Protein AF-W1WTJ0-F1 (afdb_monomer_lite)

Structure (mmCIF, N/CA/C/O backbone):
data_AF-W1WTJ0-F1
#
_entry.id   AF-W1WTJ0-F1
#
loop_
_atom_site.group_PDB
_atom_site.id
_atom_site.type_symbol
_atom_site.label_atom_id
_atom_site.label_alt_id
_atom_site.label_comp_id
_atom_site.label_asym_id
_atom_site.label_entity_id
_atom_site.label_seq_id
_atom_site.pdbx_PDB_ins_code
_atom_site.Cartn_x
_atom_site.Cartn_y
_atom_site.Cartn_z
_atom_site.occupancy
_atom_site.B_iso_or_equiv
_atom_site.auth_seq_id
_atom_site.auth_comp_id
_atom_site.auth_asym_id
_atom_site.auth_atom_id
_atom_site.pdbx_PDB_model_num
ATOM 1 N N . MET A 1 1 ? 5.781 -18.371 12.015 1.00 42.62 1 MET A N 1
ATOM 2 C CA . MET A 1 1 ? 5.846 -18.163 10.548 1.00 42.62 1 MET A CA 1
ATOM 3 C C . MET A 1 1 ? 5.165 -16.834 10.189 1.00 42.62 1 MET A C 1
ATOM 5 O O . MET A 1 1 ? 4.059 -16.837 9.674 1.00 42.62 1 MET A O 1
ATOM 9 N N . ILE A 1 2 ? 5.815 -15.701 10.501 1.00 47.47 2 ILE A N 1
ATOM 10 C CA . ILE A 1 2 ? 5.327 -14.315 10.269 1.00 47.47 2 ILE A CA 1
ATOM 11 C C . ILE A 1 2 ? 6.169 -13.569 9.197 1.00 47.47 2 ILE A C 1
ATOM 13 O O . ILE A 1 2 ? 5.780 -12.518 8.696 1.00 47.47 2 ILE A O 1
ATOM 17 N N . LEU A 1 3 ? 7.250 -14.193 8.706 1.00 49.69 3 LEU A N 1
ATOM 18 C CA . LEU A 1 3 ? 8.267 -13.610 7.812 1.00 49.69 3 LEU A CA 1
ATOM 19 C C . LEU A 1 3 ? 7.776 -12.998 6.483 1.00 49.69 3 LEU A C 1
ATOM 21 O O . LEU A 1 3 ? 8.511 -12.226 5.871 1.00 49.69 3 LEU A O 1
ATOM 25 N N . LYS A 1 4 ? 6.577 -13.340 5.989 1.00 77.06 4 LYS A N 1
ATOM 26 C CA . LYS A 1 4 ? 6.093 -12.818 4.695 1.00 77.06 4 LYS A CA 1
ATOM 27 C C . LYS A 1 4 ? 5.482 -11.417 4.809 1.00 77.06 4 LYS A C 1
ATOM 29 O O . LYS A 1 4 ? 5.713 -10.609 3.913 1.00 77.06 4 LYS A O 1
ATOM 34 N N . LYS A 1 5 ? 4.749 -11.124 5.893 1.00 83.81 5 LYS A N 1
ATOM 35 C CA . LYS A 1 5 ? 4.052 -9.837 6.075 1.00 83.81 5 LYS A CA 1
ATOM 36 C C . LYS A 1 5 ? 5.043 -8.714 6.384 1.00 83.81 5 LYS A C 1
ATOM 38 O O . LYS A 1 5 ? 5.025 -7.697 5.702 1.00 83.81 5 LYS A O 1
ATOM 43 N N . GLU A 1 6 ? 5.941 -8.926 7.347 1.00 88.75 6 GLU A N 1
ATOM 44 C CA . GLU A 1 6 ? 6.933 -7.921 7.769 1.00 88.75 6 GLU A CA 1
ATOM 45 C C . GLU A 1 6 ? 7.863 -7.521 6.623 1.00 88.75 6 GLU A C 1
ATOM 47 O O . GLU A 1 6 ? 8.001 -6.340 6.324 1.00 88.75 6 GLU A O 1
ATOM 52 N N . LYS A 1 7 ? 8.408 -8.497 5.886 1.00 90.69 7 LYS A N 1
ATOM 53 C CA . LYS A 1 7 ? 9.268 -8.214 4.730 1.00 90.69 7 LYS A CA 1
ATOM 54 C C . LYS A 1 7 ? 8.530 -7.454 3.625 1.00 90.69 7 LYS A C 1
ATOM 56 O O . LYS A 1 7 ? 9.109 -6.565 3.006 1.00 90.69 7 LYS A O 1
ATOM 61 N N . ALA A 1 8 ? 7.273 -7.806 3.346 1.00 92.44 8 ALA A N 1
ATOM 62 C CA . ALA A 1 8 ? 6.469 -7.077 2.368 1.00 92.44 8 ALA A CA 1
ATOM 63 C C . ALA A 1 8 ? 6.196 -5.638 2.832 1.00 92.44 8 ALA A C 1
ATOM 65 O O . ALA A 1 8 ? 6.283 -4.710 2.029 1.00 92.44 8 ALA A O 1
ATOM 66 N N . MET A 1 9 ? 5.942 -5.453 4.128 1.00 94.38 9 MET A N 1
ATOM 67 C CA . MET A 1 9 ? 5.731 -4.145 4.737 1.00 94.38 9 MET A CA 1
ATOM 68 C C . MET A 1 9 ? 6.986 -3.268 4.673 1.00 94.38 9 MET A C 1
ATOM 70 O O . MET A 1 9 ? 6.913 -2.128 4.223 1.00 94.38 9 MET A O 1
ATOM 74 N N . ASP A 1 10 ? 8.151 -3.807 5.035 1.00 93.56 10 ASP A N 1
ATOM 75 C CA . ASP A 1 10 ? 9.424 -3.080 4.977 1.00 93.56 10 ASP A CA 1
ATOM 76 C C . ASP A 1 10 ? 9.771 -2.642 3.550 1.00 93.56 10 ASP A C 1
ATOM 78 O O . ASP A 1 10 ? 10.253 -1.527 3.330 1.00 93.56 10 ASP A O 1
ATOM 8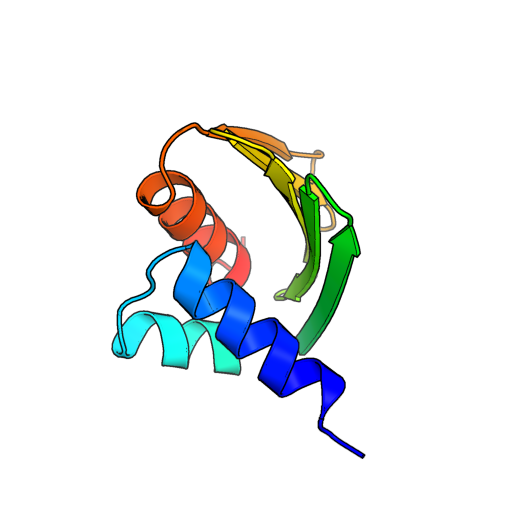2 N N . LEU A 1 11 ? 9.495 -3.495 2.555 1.00 93.12 11 LEU A N 1
ATOM 83 C CA . LEU A 1 11 ? 9.667 -3.131 1.150 1.00 93.12 11 LEU A CA 1
ATOM 84 C C . LEU A 1 11 ? 8.724 -1.988 0.764 1.00 93.12 11 LEU A C 1
ATOM 86 O O . LEU A 1 11 ? 9.187 -1.002 0.194 1.00 93.12 11 LEU A O 1
ATOM 90 N N . LEU A 1 12 ? 7.434 -2.084 1.097 1.00 94.31 12 LEU A N 1
ATOM 91 C CA . LEU A 1 12 ? 6.455 -1.033 0.812 1.00 94.31 12 LEU A CA 1
ATOM 92 C C . LEU A 1 12 ? 6.889 0.316 1.411 1.00 94.31 12 LEU A C 1
ATOM 94 O O . LEU A 1 12 ? 6.962 1.313 0.688 1.00 94.31 12 LEU A O 1
ATOM 98 N N . ILE A 1 13 ? 7.254 0.316 2.699 1.00 95.19 13 ILE A N 1
ATOM 99 C CA . ILE A 1 13 ? 7.737 1.486 3.449 1.00 95.19 13 ILE A CA 1
ATOM 100 C C . ILE A 1 13 ? 8.934 2.122 2.741 1.00 95.19 13 ILE A C 1
ATOM 102 O O . ILE A 1 13 ? 8.948 3.325 2.469 1.00 95.19 13 ILE A O 1
ATOM 106 N N . ARG A 1 14 ? 9.926 1.301 2.383 1.00 92.38 14 ARG A N 1
ATOM 107 C CA . ARG A 1 14 ? 11.156 1.756 1.733 1.00 92.38 14 ARG A CA 1
ATOM 108 C C . ARG A 1 14 ? 10.913 2.314 0.332 1.00 92.38 14 ARG A C 1
ATOM 110 O O . ARG A 1 14 ? 11.500 3.335 -0.020 1.00 92.38 14 ARG A O 1
ATOM 117 N N . TYR A 1 15 ? 10.089 1.656 -0.484 1.00 89.75 15 TYR A N 1
ATOM 118 C CA . TYR A 1 15 ? 9.886 2.060 -1.880 1.00 89.75 15 TYR A CA 1
ATOM 119 C C . TYR A 1 15 ? 9.043 3.318 -2.020 1.00 89.75 15 TYR A C 1
ATOM 121 O O . TYR A 1 15 ? 9.335 4.148 -2.882 1.00 89.75 15 TYR A O 1
ATOM 129 N N . LEU A 1 16 ? 8.028 3.467 -1.175 1.00 92.88 16 LEU A N 1
ATOM 130 C CA . LEU A 1 16 ? 7.196 4.663 -1.162 1.00 92.88 16 LEU A CA 1
ATOM 131 C C . LEU A 1 16 ? 7.769 5.785 -0.287 1.00 92.88 16 LEU A C 1
ATOM 133 O O . LEU A 1 16 ? 7.228 6.886 -0.308 1.00 92.88 16 LEU A O 1
ATOM 137 N N . LYS A 1 17 ? 8.903 5.540 0.390 1.00 93.00 17 LYS A N 1
ATOM 138 C CA . LYS A 1 17 ? 9.619 6.504 1.240 1.00 93.00 17 LYS A CA 1
ATOM 139 C C . LYS A 1 17 ? 8.731 7.072 2.350 1.00 93.00 17 LYS A C 1
ATOM 141 O O . LYS A 1 17 ? 8.637 8.284 2.523 1.00 93.00 17 LYS A O 1
ATOM 146 N N . PHE A 1 18 ? 8.067 6.184 3.076 1.00 94.38 18 PHE A N 1
ATOM 147 C CA . PHE A 1 18 ? 7.271 6.552 4.241 1.00 94.38 18 PHE A CA 1
ATOM 148 C C . PHE A 1 18 ? 8.134 7.146 5.357 1.00 94.38 18 PHE A C 1
ATOM 150 O O . PHE A 1 18 ? 9.255 6.682 5.593 1.00 94.38 18 PHE A O 1
ATOM 157 N N . THR A 1 19 ? 7.609 8.155 6.055 1.00 95.12 19 THR A N 1
ATOM 158 C CA . THR A 1 19 ? 8.209 8.612 7.318 1.00 95.12 19 THR A CA 1
ATOM 159 C C . THR A 1 19 ? 8.002 7.557 8.410 1.00 95.12 19 THR A C 1
ATOM 161 O O . THR A 1 19 ? 7.253 6.595 8.229 1.00 95.12 19 THR A O 1
ATOM 164 N N . LYS A 1 20 ? 8.671 7.710 9.559 1.00 94.25 20 LYS A N 1
ATOM 165 C CA . LYS A 1 20 ? 8.487 6.784 10.691 1.00 94.25 20 LYS A CA 1
ATOM 166 C C . LYS A 1 20 ? 7.037 6.769 11.182 1.00 94.25 20 LYS A C 1
ATOM 168 O O . LYS A 1 20 ? 6.476 5.694 11.341 1.00 94.25 20 LYS A O 1
ATOM 173 N N . GLU A 1 21 ? 6.442 7.947 11.342 1.00 94.81 21 GLU A N 1
ATOM 174 C CA . GLU A 1 21 ? 5.054 8.113 11.791 1.00 94.81 21 GLU A CA 1
ATOM 175 C C . GLU A 1 21 ? 4.071 7.463 10.810 1.00 94.81 21 GLU A C 1
ATOM 177 O O . GLU A 1 21 ? 3.226 6.659 11.191 1.00 94.81 21 GLU A O 1
ATOM 182 N N . GLU A 1 22 ? 4.228 7.727 9.512 1.00 95.06 22 GLU A N 1
ATOM 183 C CA . GLU A 1 22 ? 3.350 7.142 8.498 1.00 95.06 22 GLU A CA 1
ATOM 184 C C . GLU A 1 22 ? 3.529 5.619 8.386 1.00 95.06 22 GLU A C 1
ATOM 186 O O . GLU A 1 22 ? 2.572 4.891 8.125 1.00 95.06 22 GLU A O 1
ATOM 191 N N . ALA A 1 23 ? 4.751 5.121 8.594 1.00 94.81 23 ALA A N 1
ATOM 192 C CA . ALA A 1 23 ? 5.029 3.692 8.606 1.00 94.81 23 ALA A CA 1
ATOM 193 C C . ALA A 1 23 ? 4.332 2.975 9.772 1.00 94.81 23 ALA A C 1
ATOM 195 O O . ALA A 1 23 ? 3.896 1.837 9.598 1.00 94.81 23 ALA A O 1
ATOM 196 N N . GLU A 1 24 ? 4.220 3.612 10.938 1.00 94.44 24 GLU A N 1
ATOM 197 C CA . GLU A 1 24 ? 3.466 3.077 12.077 1.00 94.44 24 GLU A CA 1
ATOM 198 C C . GLU A 1 24 ? 1.969 3.011 11.767 1.00 94.44 24 GLU A C 1
ATOM 200 O O . GLU A 1 24 ? 1.364 1.953 11.943 1.00 94.44 24 GLU A O 1
ATOM 205 N N . ILE A 1 25 ? 1.405 4.077 11.191 1.00 93.25 25 ILE A N 1
ATOM 206 C CA . ILE A 1 25 ? -0.006 4.123 10.773 1.00 93.25 25 ILE A CA 1
ATOM 207 C C . ILE A 1 25 ? -0.320 2.988 9.792 1.00 93.25 25 ILE A C 1
ATOM 209 O O . ILE A 1 25 ? -1.248 2.210 9.994 1.00 93.25 25 ILE A O 1
ATOM 213 N N . ILE A 1 26 ? 0.480 2.839 8.733 1.00 93.38 26 ILE A N 1
ATOM 214 C CA . ILE A 1 26 ? 0.229 1.804 7.724 1.00 93.38 26 ILE A CA 1
ATOM 215 C C . ILE A 1 26 ? 0.369 0.390 8.297 1.00 93.38 26 ILE A C 1
ATOM 217 O O . ILE A 1 26 ? -0.377 -0.509 7.897 1.00 93.38 26 ILE A O 1
ATOM 221 N N . LYS A 1 27 ? 1.309 0.169 9.222 1.00 93.06 27 LYS A N 1
ATOM 222 C CA . LYS A 1 27 ? 1.468 -1.130 9.891 1.00 93.06 27 LYS A CA 1
ATOM 223 C C . LYS A 1 27 ? 0.223 -1.526 10.678 1.00 93.06 27 LYS A C 1
ATOM 225 O O . LYS A 1 27 ? -0.108 -2.712 10.679 1.00 93.06 27 LYS A O 1
ATOM 230 N N . ASP A 1 28 ? -0.440 -0.554 11.294 1.00 92.94 28 ASP A N 1
ATOM 231 C CA . ASP A 1 28 ? -1.673 -0.755 12.050 1.00 92.94 28 ASP A CA 1
ATOM 232 C C . ASP A 1 28 ? -2.883 -0.975 11.124 1.00 92.94 28 ASP A C 1
ATOM 234 O O . ASP A 1 28 ? -3.631 -1.940 11.282 1.00 92.94 28 ASP A O 1
ATOM 238 N N . CYS A 1 29 ? -3.027 -0.159 10.073 1.00 92.94 29 CYS A N 1
ATOM 239 C CA . CYS A 1 29 ? -4.186 -0.227 9.176 1.00 92.94 29 CYS A CA 1
ATOM 240 C C . CYS A 1 29 ? -4.162 -1.422 8.202 1.00 92.94 29 CYS A C 1
ATOM 242 O O . CYS A 1 29 ? -5.218 -1.918 7.793 1.00 92.94 29 CYS A O 1
ATOM 244 N N . ILE A 1 30 ? -2.980 -1.898 7.783 1.00 93.75 30 ILE A N 1
ATOM 245 C CA . ILE A 1 30 ? -2.882 -3.008 6.826 1.00 93.75 30 ILE A CA 1
ATOM 246 C C . ILE A 1 30 ? -3.128 -4.351 7.519 1.00 93.75 30 ILE A C 1
ATOM 248 O O . ILE A 1 30 ? -2.274 -4.924 8.210 1.00 93.75 30 ILE A O 1
ATOM 252 N N . THR A 1 31 ? -4.274 -4.947 7.203 1.00 93.31 31 THR A N 1
ATOM 253 C CA . THR A 1 31 ? -4.647 -6.280 7.673 1.00 93.31 31 THR A CA 1
ATOM 254 C C . THR A 1 31 ? -3.789 -7.356 7.007 1.00 93.31 31 THR A C 1
ATOM 256 O O . THR A 1 31 ? -3.216 -8.211 7.691 1.00 93.31 31 THR A O 1
ATOM 259 N N . SER A 1 32 ? -3.616 -7.284 5.684 1.00 93.94 32 SER A N 1
ATOM 260 C CA . SER A 1 32 ? -2.827 -8.249 4.908 1.00 93.94 32 SER A CA 1
ATOM 261 C C . SER A 1 32 ? -2.023 -7.568 3.810 1.00 93.94 32 SER A C 1
ATOM 263 O O . SER A 1 32 ? -2.488 -6.622 3.182 1.00 93.94 32 SER A O 1
ATOM 265 N N . ILE A 1 33 ? -0.819 -8.077 3.557 1.00 95.12 33 ILE A N 1
ATOM 266 C CA . ILE A 1 33 ? 0.016 -7.641 2.442 1.00 95.12 33 ILE A CA 1
ATOM 267 C C . ILE A 1 33 ? 0.790 -8.822 1.868 1.00 95.12 33 ILE A C 1
ATOM 269 O O . ILE A 1 33 ? 1.387 -9.619 2.596 1.00 95.12 33 ILE A O 1
ATOM 273 N N . THR A 1 34 ? 0.801 -8.914 0.545 1.00 94.06 34 THR A N 1
ATOM 274 C CA . THR A 1 34 ? 1.694 -9.794 -0.206 1.00 94.06 34 THR A CA 1
ATOM 275 C C . THR A 1 34 ? 2.481 -8.978 -1.217 1.00 94.06 34 THR A C 1
ATOM 277 O O . THR A 1 34 ? 2.041 -7.921 -1.671 1.00 94.06 34 THR A O 1
ATOM 280 N N . VAL A 1 35 ? 3.674 -9.463 -1.552 1.00 93.12 35 VAL A N 1
ATOM 281 C CA . VAL A 1 35 ? 4.538 -8.850 -2.559 1.00 93.12 35 VAL A CA 1
ATOM 282 C C . VAL A 1 35 ? 5.024 -9.918 -3.527 1.00 93.12 35 VAL A C 1
ATOM 284 O O . VAL A 1 35 ? 5.472 -10.990 -3.116 1.00 93.12 35 VAL A O 1
ATOM 287 N N . ASN A 1 36 ? 4.948 -9.616 -4.817 1.00 90.81 36 ASN A N 1
ATOM 288 C CA . ASN A 1 36 ? 5.567 -10.384 -5.882 1.00 90.81 36 ASN A CA 1
ATOM 289 C C . ASN A 1 36 ? 6.677 -9.538 -6.511 1.00 90.81 36 ASN A C 1
ATOM 291 O O . ASN A 1 36 ? 6.417 -8.475 -7.072 1.00 90.81 36 ASN A O 1
ATOM 295 N N . ASN A 1 37 ? 7.917 -10.005 -6.387 1.00 85.12 37 ASN A N 1
ATOM 296 C CA . ASN A 1 37 ? 9.078 -9.346 -6.967 1.00 85.12 37 ASN A CA 1
ATOM 297 C C . ASN A 1 37 ? 9.455 -10.052 -8.274 1.00 85.12 37 ASN A C 1
ATOM 299 O O . ASN A 1 37 ? 10.023 -11.144 -8.249 1.00 85.12 37 ASN A O 1
ATOM 303 N N . LYS A 1 38 ? 9.129 -9.434 -9.409 1.00 80.50 38 LYS A N 1
ATOM 304 C CA . LYS A 1 38 ? 9.543 -9.870 -10.746 1.00 80.50 38 LYS A CA 1
ATOM 305 C C . LYS A 1 38 ? 10.686 -8.980 -11.229 1.00 80.50 38 LYS A C 1
ATOM 307 O O . LYS A 1 38 ? 10.818 -7.848 -10.782 1.00 80.50 38 LYS A O 1
ATOM 312 N N . ALA A 1 39 ? 11.480 -9.464 -12.186 1.00 76.00 39 ALA A N 1
ATOM 313 C CA . ALA A 1 39 ? 12.706 -8.797 -12.648 1.00 76.00 39 ALA A CA 1
ATOM 314 C C . ALA A 1 39 ? 12.568 -7.273 -12.877 1.00 76.00 39 ALA A C 1
ATOM 316 O O . ALA A 1 39 ? 13.442 -6.518 -12.467 1.00 76.00 39 ALA A O 1
ATOM 317 N N . ASN A 1 40 ? 11.447 -6.824 -13.456 1.00 80.44 40 ASN A N 1
ATOM 318 C CA . ASN A 1 40 ? 11.202 -5.413 -13.783 1.00 80.44 40 ASN A CA 1
ATOM 319 C C . ASN A 1 40 ? 9.991 -4.801 -13.057 1.00 80.44 40 ASN A C 1
ATOM 321 O O . ASN A 1 40 ? 9.591 -3.679 -13.380 1.00 80.44 40 ASN A O 1
ATOM 325 N N . SER A 1 41 ? 9.363 -5.524 -12.122 1.00 85.88 41 SER A N 1
ATOM 326 C CA . SER A 1 41 ? 8.217 -4.990 -11.384 1.00 85.88 41 SER A CA 1
ATOM 327 C C . SER A 1 41 ? 8.090 -5.542 -9.974 1.00 85.88 41 SER A C 1
ATOM 329 O O . SER A 1 41 ? 8.388 -6.704 -9.708 1.00 85.88 41 SER A O 1
ATOM 331 N N . MET A 1 42 ? 7.594 -4.700 -9.074 1.00 90.56 42 MET A N 1
ATOM 332 C CA . MET A 1 42 ? 7.220 -5.112 -7.730 1.00 90.56 42 MET A CA 1
ATOM 333 C C . MET A 1 42 ? 5.732 -4.875 -7.530 1.00 90.56 42 MET A C 1
ATOM 335 O O . MET A 1 42 ? 5.275 -3.732 -7.566 1.00 90.56 42 MET A O 1
ATOM 339 N N . ASP A 1 43 ? 5.001 -5.964 -7.333 1.00 93.50 43 ASP A N 1
ATOM 340 C CA . ASP A 1 43 ? 3.547 -5.964 -7.289 1.00 93.50 43 ASP A CA 1
ATOM 341 C C . ASP A 1 43 ? 3.114 -6.274 -5.850 1.00 93.50 43 ASP A C 1
ATOM 343 O O . ASP A 1 43 ? 3.350 -7.369 -5.340 1.00 93.50 43 ASP A O 1
ATOM 347 N N . PHE A 1 44 ? 2.499 -5.304 -5.186 1.00 95.00 44 PHE A N 1
ATOM 348 C CA . PHE A 1 44 ? 1.912 -5.437 -3.862 1.00 95.00 44 PHE A CA 1
ATOM 349 C C . PHE A 1 44 ? 0.408 -5.661 -3.979 1.00 95.00 44 PHE A C 1
ATOM 351 O O . PHE A 1 44 ? -0.277 -4.978 -4.740 1.00 95.00 44 PHE A O 1
ATOM 358 N N . THR A 1 45 ? -0.109 -6.598 -3.190 1.00 95.75 45 THR A N 1
ATOM 359 C CA . THR A 1 45 ? -1.546 -6.733 -2.933 1.00 95.75 45 THR A CA 1
ATOM 360 C C . THR A 1 45 ? -1.773 -6.469 -1.459 1.00 95.75 45 THR A C 1
ATOM 362 O O . THR A 1 45 ? -1.216 -7.170 -0.615 1.00 95.75 45 THR A O 1
ATOM 365 N N . ILE A 1 46 ? -2.549 -5.436 -1.159 1.00 95.75 46 ILE A N 1
ATOM 366 C CA . ILE A 1 46 ? -2.775 -4.920 0.187 1.00 95.75 46 ILE A CA 1
ATOM 367 C C . ILE A 1 46 ? -4.270 -5.016 0.483 1.00 95.75 46 ILE A C 1
ATOM 369 O O . ILE A 1 46 ? -5.093 -4.619 -0.339 1.00 95.75 46 ILE A O 1
ATOM 373 N N . LEU A 1 47 ? -4.607 -5.534 1.660 1.00 94.31 47 LEU A N 1
ATOM 374 C CA . LEU A 1 47 ? -5.948 -5.467 2.227 1.00 94.31 47 LEU A CA 1
ATOM 375 C C . LEU A 1 47 ? -5.907 -4.551 3.441 1.00 94.31 47 LEU A C 1
ATOM 377 O O . LEU A 1 47 ? -5.173 -4.819 4.398 1.00 94.31 47 LEU A O 1
ATOM 381 N N . ALA A 1 48 ? -6.692 -3.486 3.383 1.00 93.12 48 ALA A N 1
ATOM 382 C CA . ALA A 1 48 ? -6.808 -2.500 4.443 1.00 93.12 48 ALA A CA 1
ATOM 383 C C . ALA A 1 48 ? -8.175 -1.833 4.346 1.00 93.12 48 ALA A C 1
ATOM 385 O O . ALA A 1 48 ? -8.648 -1.559 3.246 1.00 93.12 48 ALA A O 1
ATOM 386 N N . ASN A 1 49 ? -8.804 -1.591 5.493 1.00 89.12 49 ASN A N 1
ATOM 387 C CA . ASN A 1 49 ? -10.065 -0.861 5.588 1.00 89.12 49 ASN A CA 1
ATOM 388 C C . ASN A 1 49 ? -11.168 -1.306 4.597 1.00 89.12 49 ASN A C 1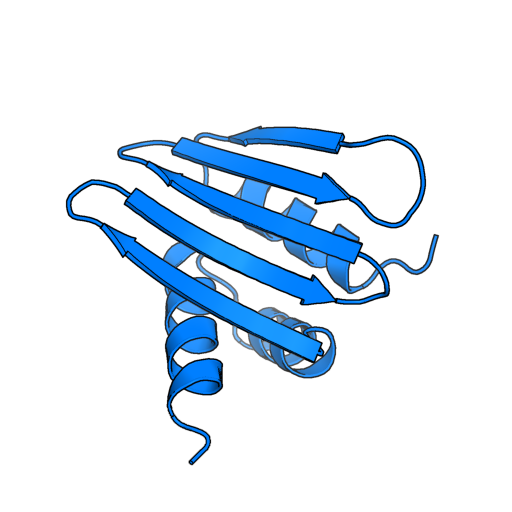
ATOM 390 O O . ASN A 1 49 ? -11.780 -0.491 3.914 1.00 89.12 49 ASN A O 1
ATOM 394 N N . GLY A 1 50 ? -11.390 -2.616 4.443 1.00 88.00 50 GLY A N 1
ATOM 395 C CA . GLY A 1 50 ? -12.389 -3.149 3.501 1.00 88.00 50 GLY A CA 1
ATOM 396 C C . GLY A 1 50 ? -12.049 -2.963 2.013 1.00 88.00 50 GLY A C 1
ATOM 397 O O . GLY A 1 50 ? -12.819 -3.388 1.155 1.00 88.00 50 GLY A O 1
ATOM 398 N N . CYS A 1 51 ? -10.890 -2.383 1.700 1.00 91.19 51 CYS A N 1
ATOM 399 C CA . CYS A 1 51 ? -10.385 -2.202 0.351 1.00 91.19 51 CYS A CA 1
ATOM 400 C C . CYS A 1 51 ? -9.322 -3.251 0.007 1.00 91.19 51 CYS A C 1
ATOM 402 O O . CYS A 1 51 ? -8.465 -3.602 0.823 1.00 91.19 51 CYS A O 1
ATOM 404 N N . ALA A 1 52 ? -9.341 -3.700 -1.247 1.00 94.62 52 ALA A N 1
ATOM 405 C CA . ALA A 1 52 ? -8.227 -4.386 -1.881 1.00 94.62 52 ALA A CA 1
ATOM 406 C C . ALA A 1 52 ? -7.494 -3.417 -2.813 1.00 94.62 52 ALA A C 1
ATOM 408 O O . ALA A 1 52 ? -8.078 -2.853 -3.744 1.00 94.62 52 ALA A O 1
ATOM 409 N N . ILE A 1 53 ? -6.205 -3.230 -2.534 1.00 95.88 53 ILE A N 1
ATOM 410 C CA . ILE A 1 53 ? -5.327 -2.269 -3.191 1.00 95.88 53 ILE A CA 1
ATOM 411 C C . ILE A 1 53 ? -4.219 -3.042 -3.899 1.00 95.88 53 ILE A C 1
ATOM 413 O O . ILE A 1 53 ? -3.449 -3.780 -3.281 1.00 95.88 53 ILE A O 1
ATOM 417 N N . PHE A 1 54 ? -4.126 -2.853 -5.207 1.00 95.81 54 PHE A N 1
ATOM 418 C CA . PHE A 1 54 ? -3.085 -3.424 -6.048 1.00 95.81 54 PHE A CA 1
ATOM 419 C C . PHE A 1 54 ? -2.122 -2.312 -6.421 1.00 95.81 54 PHE A C 1
ATOM 421 O O . PHE A 1 54 ? -2.490 -1.400 -7.157 1.00 95.81 54 PHE A O 1
ATOM 428 N N . LEU A 1 55 ? -0.898 -2.380 -5.910 1.00 95.69 55 LEU A N 1
ATOM 429 C CA . LEU A 1 55 ? 0.143 -1.403 -6.195 1.00 95.69 55 LEU A CA 1
ATOM 430 C C . LEU A 1 55 ? 1.260 -2.073 -6.981 1.00 95.69 55 LEU A C 1
ATOM 432 O O . LEU A 1 55 ? 1.954 -2.948 -6.474 1.00 95.69 55 LEU A O 1
ATOM 436 N N . LYS A 1 56 ? 1.476 -1.622 -8.206 1.00 94.69 56 LYS A N 1
ATOM 437 C CA . LYS A 1 56 ? 2.518 -2.115 -9.090 1.00 94.69 56 LYS A CA 1
ATOM 438 C C . LYS A 1 56 ? 3.554 -1.035 -9.334 1.00 94.69 56 LYS A C 1
ATOM 440 O O . LYS A 1 56 ? 3.269 0.002 -9.920 1.00 94.69 56 LYS A O 1
ATOM 445 N N . ARG A 1 57 ? 4.789 -1.304 -8.931 1.00 90.62 57 ARG A N 1
ATOM 446 C CA . ARG A 1 57 ? 5.948 -0.483 -9.272 1.00 90.62 57 ARG A CA 1
ATOM 447 C C . ARG A 1 57 ? 6.597 -1.036 -10.534 1.00 90.62 57 ARG A C 1
ATOM 449 O O . ARG A 1 57 ? 7.048 -2.180 -10.531 1.00 90.62 57 ARG A O 1
ATOM 456 N N . LYS A 1 58 ? 6.689 -0.223 -11.582 1.00 89.62 58 LYS A N 1
ATOM 457 C CA . LYS A 1 58 ? 7.484 -0.483 -12.793 1.00 89.62 58 LYS A CA 1
ATOM 458 C C . LYS A 1 58 ? 8.659 0.497 -12.847 1.00 89.62 58 LYS A C 1
ATOM 460 O O . LYS A 1 58 ? 8.747 1.418 -12.034 1.00 89.62 58 LYS A O 1
ATOM 465 N N . ALA A 1 59 ? 9.590 0.296 -13.778 1.00 82.19 59 ALA A N 1
ATOM 466 C CA . ALA A 1 59 ? 10.692 1.231 -13.992 1.00 82.19 59 ALA A CA 1
ATOM 467 C C . ALA A 1 59 ? 10.148 2.644 -14.288 1.00 82.19 59 ALA A C 1
ATOM 469 O O . ALA A 1 59 ? 9.628 2.901 -15.367 1.00 82.19 59 ALA A O 1
ATOM 470 N N . GLY A 1 60 ? 10.241 3.538 -13.299 1.00 82.94 60 GLY A N 1
ATOM 471 C CA . GLY A 1 60 ? 9.815 4.933 -13.412 1.00 82.94 60 GLY A CA 1
ATOM 472 C C . GLY A 1 60 ? 8.350 5.228 -13.073 1.00 82.94 60 GLY A C 1
ATOM 473 O O . GLY A 1 60 ? 7.990 6.398 -13.082 1.00 82.94 60 GLY A O 1
ATOM 474 N N . SER A 1 61 ? 7.513 4.239 -12.736 1.00 91.75 61 SER A N 1
ATOM 475 C CA . SER A 1 61 ? 6.097 4.492 -12.425 1.00 91.75 61 SER A CA 1
ATOM 476 C C . SER A 1 61 ? 5.516 3.588 -11.335 1.00 91.75 61 SER A C 1
ATOM 478 O O . SER A 1 61 ? 6.035 2.513 -11.021 1.00 91.75 61 SER A O 1
ATOM 480 N N . TYR A 1 62 ? 4.410 4.054 -10.765 1.00 93.75 62 TYR A N 1
ATOM 481 C CA . TYR A 1 62 ? 3.567 3.371 -9.798 1.00 93.75 62 TYR A CA 1
ATOM 482 C C . TYR A 1 62 ? 2.139 3.355 -10.332 1.00 93.75 62 TYR A C 1
ATOM 484 O O . TYR A 1 62 ? 1.530 4.404 -10.524 1.00 93.75 62 TYR A O 1
ATOM 492 N N . GLU A 1 63 ? 1.612 2.166 -10.569 1.00 95.00 63 GLU A N 1
ATOM 493 C CA . GLU A 1 63 ? 0.223 1.930 -10.943 1.00 95.00 63 GLU A CA 1
ATOM 494 C C . GLU A 1 63 ? -0.515 1.448 -9.695 1.00 95.00 63 GLU A C 1
ATOM 496 O O . GLU A 1 63 ? -0.091 0.480 -9.065 1.00 95.00 63 GLU A O 1
ATOM 501 N N . MET A 1 64 ? -1.597 2.118 -9.312 1.00 95.38 64 MET A N 1
ATOM 502 C CA . MET A 1 64 ? -2.412 1.739 -8.163 1.00 95.38 64 MET A CA 1
ATOM 503 C C . MET A 1 64 ? -3.851 1.517 -8.606 1.00 95.38 64 MET A C 1
ATOM 505 O O . MET A 1 64 ? -4.442 2.382 -9.244 1.00 95.38 64 MET A O 1
ATOM 509 N N . ARG A 1 65 ? -4.430 0.382 -8.226 1.00 95.81 65 ARG A N 1
ATOM 510 C CA . ARG A 1 65 ? -5.858 0.099 -8.371 1.00 95.81 65 ARG A CA 1
ATOM 511 C C . ARG A 1 65 ? -6.454 -0.152 -6.994 1.00 95.81 65 ARG A C 1
ATOM 513 O O . ARG A 1 65 ? -5.948 -0.995 -6.260 1.00 95.81 65 ARG A O 1
ATOM 520 N N . VAL A 1 66 ? -7.531 0.548 -6.666 1.00 94.00 66 VAL A N 1
ATOM 521 C CA . VAL A 1 66 ? -8.261 0.420 -5.400 1.00 94.00 66 VAL A CA 1
ATOM 522 C C . VAL A 1 66 ? -9.661 -0.110 -5.685 1.00 94.00 66 VAL A C 1
ATOM 524 O O . VAL A 1 66 ? -10.353 0.376 -6.580 1.00 94.00 66 VAL A O 1
ATOM 527 N N . THR A 1 67 ? -10.063 -1.128 -4.930 1.00 92.50 67 THR A N 1
ATOM 528 C CA . THR A 1 67 ? -11.359 -1.812 -5.038 1.00 92.50 67 THR A CA 1
ATOM 529 C C . THR A 1 67 ? -11.918 -2.084 -3.641 1.00 92.50 67 THR A C 1
ATOM 531 O O . THR A 1 67 ? -11.143 -2.137 -2.692 1.00 92.50 67 THR A O 1
ATOM 534 N N . GLY A 1 68 ? -13.231 -2.287 -3.498 1.00 83.31 68 GLY A N 1
ATOM 535 C CA . GLY A 1 68 ? -13.863 -2.738 -2.244 1.00 83.31 68 GLY A CA 1
ATOM 536 C C . GLY A 1 68 ? -14.894 -1.765 -1.670 1.00 83.31 68 GLY A C 1
ATOM 537 O O . GLY A 1 68 ? -15.946 -2.205 -1.218 1.00 83.31 68 GLY A O 1
ATOM 538 N N . LYS A 1 69 ? -14.658 -0.455 -1.787 1.00 76.88 69 LYS A N 1
ATOM 539 C CA . LYS A 1 69 ? -15.621 0.589 -1.413 1.00 76.88 69 LYS A CA 1
ATOM 540 C C . LYS A 1 69 ? -15.921 1.489 -2.614 1.00 76.88 69 LYS A C 1
ATOM 542 O O . LYS A 1 69 ? -15.135 2.364 -2.966 1.00 76.88 69 LYS A O 1
ATOM 547 N N . GLY A 1 70 ? -17.048 1.230 -3.277 1.00 80.50 70 GLY A N 1
AT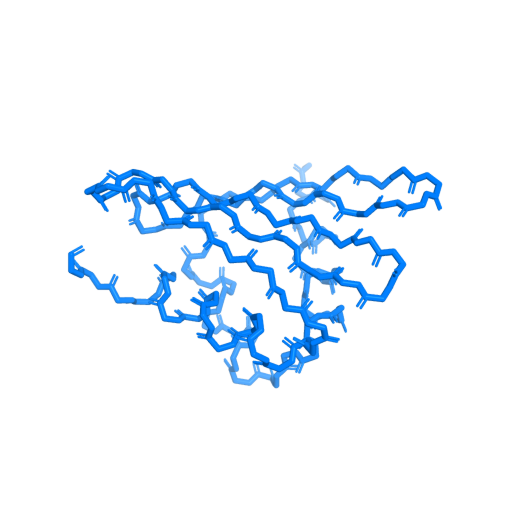OM 548 C CA . GLY A 1 70 ? -17.515 2.017 -4.422 1.00 80.50 70 GLY A CA 1
ATOM 549 C C . GLY A 1 70 ? -16.843 1.680 -5.767 1.00 80.50 70 GLY A C 1
ATOM 550 O O . GLY A 1 70 ? -16.347 0.564 -5.952 1.00 80.50 70 GLY A O 1
ATOM 551 N N . PRO A 1 71 ? -16.875 2.618 -6.738 1.00 87.31 71 PRO A N 1
ATOM 552 C CA . PRO A 1 71 ? -16.285 2.427 -8.060 1.00 87.31 71 PRO A CA 1
ATOM 553 C C . PRO A 1 71 ? -14.791 2.115 -7.989 1.00 87.31 71 PRO A C 1
ATOM 555 O O . PRO A 1 71 ? -14.071 2.635 -7.138 1.00 87.31 71 PRO A O 1
ATOM 558 N N . ILE A 1 72 ? -14.314 1.302 -8.931 1.00 92.50 72 ILE A N 1
ATOM 559 C CA . ILE A 1 72 ? -12.887 1.001 -9.061 1.00 92.50 72 ILE A CA 1
ATOM 560 C C . ILE A 1 72 ? -12.139 2.300 -9.372 1.00 92.50 72 ILE A C 1
ATOM 562 O O . ILE A 1 72 ? -12.455 2.979 -10.350 1.00 92.50 72 ILE A O 1
ATOM 566 N N . LYS A 1 73 ? -11.135 2.626 -8.552 1.00 92.38 73 LYS A N 1
ATOM 567 C CA . LYS A 1 73 ? -10.256 3.783 -8.766 1.00 92.38 73 LYS A CA 1
ATOM 568 C C . LYS A 1 73 ? -8.902 3.302 -9.272 1.00 92.38 73 LYS A C 1
ATOM 570 O O . LYS A 1 73 ? -8.323 2.371 -8.711 1.00 92.38 73 LYS A O 1
ATOM 575 N N . GLU A 1 74 ? -8.394 3.941 -10.317 1.00 94.81 74 GLU A N 1
ATOM 576 C CA . GLU A 1 74 ? -7.104 3.619 -10.925 1.00 94.81 74 GLU A CA 1
ATOM 577 C C . GLU A 1 74 ? -6.236 4.864 -11.027 1.00 94.81 74 GLU A C 1
ATOM 579 O O . GLU A 1 74 ? -6.699 5.937 -11.412 1.00 94.81 74 GLU A O 1
ATOM 584 N N . TYR A 1 75 ? -4.960 4.707 -10.699 1.00 92.62 75 TYR A N 1
ATOM 585 C CA . TYR A 1 75 ? -3.995 5.789 -10.680 1.00 92.62 75 TYR A CA 1
ATOM 586 C C . TYR A 1 75 ? -2.677 5.350 -11.300 1.00 92.62 75 TYR A C 1
ATOM 588 O O . TYR A 1 75 ? -2.232 4.219 -11.113 1.00 92.62 75 TYR A O 1
ATOM 596 N N . THR A 1 76 ? -2.019 6.276 -11.995 1.00 93.38 76 THR A N 1
ATOM 597 C CA . THR A 1 76 ? -0.632 6.122 -12.438 1.00 93.38 76 THR A CA 1
ATOM 598 C C . THR A 1 76 ? 0.160 7.347 -12.009 1.00 93.38 76 THR A C 1
ATOM 600 O O . THR A 1 76 ? -0.186 8.476 -12.353 1.00 93.38 76 THR A O 1
ATOM 603 N N . PHE A 1 77 ? 1.234 7.126 -11.258 1.00 90.94 77 PHE A N 1
ATOM 604 C CA . PHE A 1 77 ? 2.101 8.175 -10.738 1.00 90.94 77 PHE A CA 1
ATOM 605 C C . PHE A 1 77 ? 3.560 7.903 -11.090 1.00 90.94 77 PHE A C 1
ATOM 607 O O . PHE A 1 77 ? 4.003 6.760 -11.130 1.00 90.94 77 PHE A O 1
ATOM 614 N N . TYR A 1 78 ? 4.336 8.969 -11.263 1.00 87.88 78 TYR A N 1
ATOM 615 C CA . TYR A 1 78 ? 5.787 8.891 -11.481 1.00 87.88 78 TYR A CA 1
ATOM 616 C C . TYR A 1 78 ? 6.589 9.186 -10.201 1.00 87.88 78 TYR A C 1
ATOM 618 O O . TYR A 1 78 ? 7.794 8.952 -10.139 1.00 87.88 78 TYR A O 1
ATOM 626 N N . LEU A 1 79 ? 5.913 9.666 -9.150 1.00 89.12 79 LEU A N 1
ATOM 627 C CA . LEU A 1 79 ? 6.510 10.018 -7.864 1.00 89.12 79 LEU A CA 1
ATOM 628 C C . LEU A 1 79 ? 6.003 9.096 -6.753 1.00 89.12 79 LEU A C 1
ATOM 630 O O . LEU A 1 79 ? 4.797 8.895 -6.583 1.00 89.12 79 LEU A O 1
ATOM 634 N N . ALA A 1 80 ? 6.946 8.593 -5.956 1.00 87.94 80 ALA A N 1
ATOM 635 C CA . ALA A 1 80 ? 6.657 7.785 -4.775 1.00 87.94 80 ALA A CA 1
ATOM 636 C C . ALA A 1 80 ? 5.778 8.547 -3.769 1.00 87.94 80 ALA A C 1
ATOM 638 O O . ALA A 1 80 ? 4.817 7.984 -3.267 1.00 87.94 80 ALA A O 1
ATOM 639 N N . GLU A 1 81 ? 6.037 9.840 -3.555 1.00 90.31 81 GLU A N 1
ATOM 640 C CA . GLU A 1 81 ? 5.314 10.679 -2.586 1.00 90.31 81 GLU A CA 1
ATOM 641 C C . GLU A 1 81 ? 3.821 10.825 -2.899 1.00 90.31 81 GLU A C 1
ATOM 643 O O . GLU A 1 81 ? 2.994 10.760 -1.994 1.00 90.31 81 GLU A O 1
ATOM 648 N N . ARG A 1 82 ? 3.449 10.962 -4.180 1.00 91.00 82 ARG A N 1
ATOM 649 C CA . ARG A 1 82 ? 2.027 11.012 -4.562 1.00 91.00 82 ARG A CA 1
ATOM 650 C C . ARG A 1 82 ? 1.340 9.672 -4.336 1.00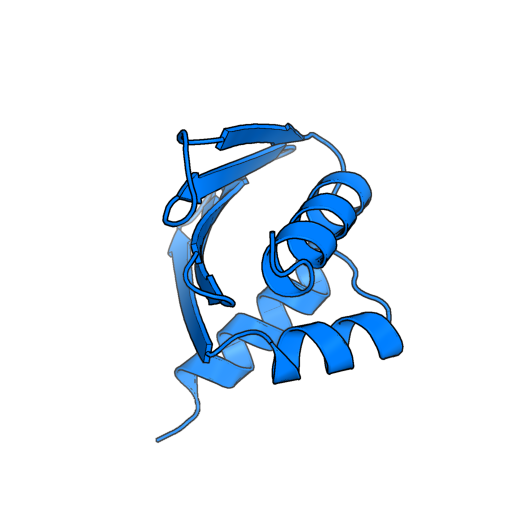 91.00 82 ARG A C 1
ATOM 652 O O . ARG A 1 82 ? 0.248 9.622 -3.785 1.00 91.00 82 ARG A O 1
ATOM 659 N N . THR A 1 83 ? 2.015 8.590 -4.714 1.00 92.69 83 THR A N 1
ATOM 660 C CA . THR A 1 83 ? 1.531 7.222 -4.485 1.00 92.69 83 THR A CA 1
ATOM 661 C C . THR A 1 83 ? 1.355 6.944 -2.989 1.00 92.69 83 THR A C 1
ATOM 663 O O . THR A 1 83 ? 0.357 6.360 -2.583 1.00 92.69 83 THR A O 1
ATOM 666 N N . ARG A 1 84 ? 2.306 7.409 -2.171 1.00 94.62 84 ARG A N 1
ATOM 667 C CA . ARG A 1 84 ? 2.305 7.335 -0.708 1.00 94.62 84 ARG A CA 1
ATOM 668 C C . ARG A 1 84 ? 1.098 8.052 -0.104 1.00 94.62 84 ARG A C 1
ATOM 670 O O . ARG A 1 84 ? 0.406 7.456 0.709 1.00 94.62 84 ARG A O 1
ATOM 677 N N . GLY A 1 85 ? 0.834 9.290 -0.528 1.00 93.50 85 GLY A N 1
ATOM 678 C CA . GLY A 1 85 ? -0.298 10.081 -0.039 1.00 93.50 85 GLY A CA 1
ATOM 679 C C . GLY A 1 85 ? -1.649 9.422 -0.319 1.00 93.50 85 GLY A C 1
ATOM 680 O O . GLY A 1 85 ? -2.458 9.290 0.591 1.00 93.50 85 GLY A O 1
ATOM 681 N N . ILE A 1 86 ? -1.860 8.929 -1.545 1.00 92.31 86 ILE A N 1
ATOM 682 C CA . ILE A 1 86 ? -3.096 8.209 -1.898 1.00 92.31 86 ILE A CA 1
ATOM 683 C C . ILE A 1 86 ? -3.212 6.895 -1.127 1.00 92.31 86 ILE A C 1
ATOM 685 O O . ILE A 1 86 ? -4.296 6.547 -0.677 1.00 92.31 86 ILE A O 1
ATOM 689 N N . LEU A 1 87 ? -2.108 6.161 -0.953 1.00 94.12 87 LEU A N 1
ATOM 690 C CA . LEU A 1 87 ? -2.149 4.926 -0.178 1.00 94.12 87 LEU A CA 1
ATOM 691 C C . LEU A 1 87 ? -2.542 5.197 1.277 1.00 94.12 87 LEU A C 1
ATOM 693 O O . LEU A 1 87 ? -3.372 4.465 1.796 1.00 94.12 87 LEU A O 1
ATOM 697 N N . LEU A 1 88 ? -1.975 6.233 1.909 1.00 94.50 88 LEU A N 1
ATOM 698 C CA . LEU A 1 88 ? -2.342 6.633 3.272 1.00 94.50 88 LEU A CA 1
ATOM 699 C C . LEU A 1 88 ? -3.826 6.938 3.369 1.00 94.50 88 LEU A C 1
ATOM 701 O O . LEU A 1 88 ? -4.503 6.311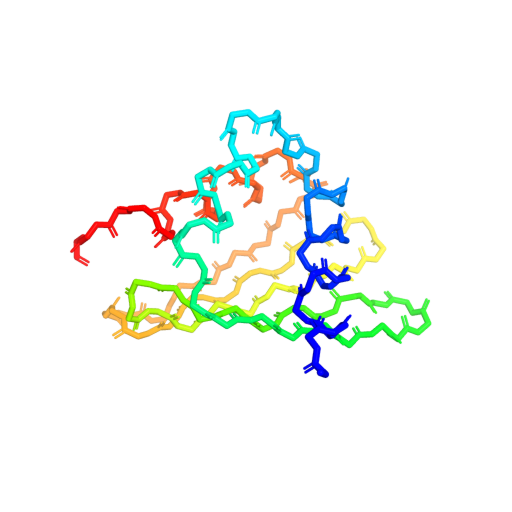 4.169 1.00 94.50 88 LEU A O 1
ATOM 705 N N . ASP A 1 89 ? -4.316 7.826 2.507 1.00 92.19 89 ASP A N 1
ATOM 706 C CA . ASP A 1 89 ? -5.724 8.210 2.463 1.00 92.19 89 ASP A CA 1
ATOM 707 C C . ASP A 1 89 ? -6.641 6.985 2.337 1.00 92.19 89 ASP A C 1
ATOM 709 O O . ASP A 1 89 ? -7.546 6.792 3.138 1.00 92.19 89 ASP A O 1
ATOM 713 N N . VAL A 1 90 ? -6.344 6.068 1.414 1.00 90.69 90 VAL A N 1
ATOM 714 C CA . VAL A 1 90 ? -7.168 4.869 1.205 1.00 90.69 90 VAL A CA 1
ATOM 715 C C . VAL A 1 90 ? -7.153 3.920 2.409 1.00 90.69 90 VAL A C 1
ATOM 717 O O . VAL A 1 90 ? -8.170 3.284 2.691 1.00 90.69 90 VAL A O 1
ATOM 720 N N . VAL A 1 91 ? -6.019 3.769 3.106 1.00 90.75 91 VAL A N 1
ATOM 721 C CA . VAL A 1 91 ? -5.937 2.841 4.249 1.00 90.75 91 VAL A CA 1
ATOM 722 C C . VAL A 1 91 ? -6.462 3.442 5.552 1.00 90.75 91 VAL A C 1
ATOM 724 O O . VAL A 1 91 ? -6.842 2.670 6.430 1.00 90.75 91 VAL A O 1
ATOM 727 N N . THR A 1 92 ? -6.509 4.772 5.684 1.00 89.56 92 THR A N 1
ATOM 728 C CA . THR A 1 92 ? -6.971 5.460 6.902 1.00 89.56 92 THR A CA 1
ATOM 729 C C . THR A 1 92 ? -8.390 6.023 6.801 1.00 89.56 92 THR A C 1
ATOM 731 O O . THR A 1 92 ? -9.089 6.067 7.814 1.00 89.56 92 THR A O 1
ATOM 734 N N . CYS A 1 93 ? -8.850 6.446 5.620 1.00 82.81 93 CYS A N 1
ATOM 735 C CA . CYS A 1 93 ? -10.158 7.080 5.456 1.00 82.81 93 CYS A CA 1
ATOM 736 C C . CY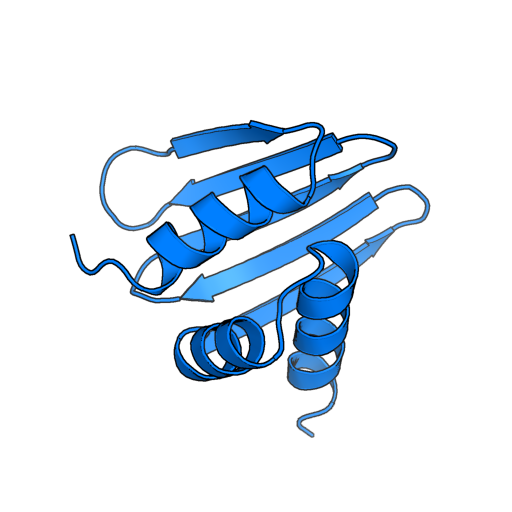S A 1 93 ? -11.279 6.041 5.365 1.00 82.81 93 CYS A C 1
ATOM 738 O O . CYS A 1 93 ? -11.273 5.157 4.511 1.00 82.81 93 CYS A O 1
ATOM 740 N N . ASN A 1 94 ? -12.260 6.163 6.263 1.00 59.72 94 ASN A N 1
ATOM 741 C CA . ASN A 1 94 ? -13.378 5.231 6.435 1.00 59.72 94 ASN A CA 1
ATOM 742 C C . ASN A 1 94 ? -14.592 5.472 5.531 1.00 59.72 94 ASN A C 1
ATOM 744 O O . ASN A 1 94 ? -15.590 4.785 5.746 1.00 59.72 94 ASN A O 1
ATOM 748 N N . GLU A 1 95 ? -14.517 6.383 4.556 1.00 51.41 95 GLU A N 1
ATOM 749 C CA . GLU A 1 95 ? -15.642 6.675 3.649 1.00 51.41 95 GLU A CA 1
ATOM 750 C C . GLU A 1 95 ? -16.237 5.421 2.992 1.00 51.41 95 GLU A C 1
ATOM 752 O O . GLU A 1 95 ? -15.459 4.531 2.568 1.00 51.41 95 GLU A O 1
#

Radius of gyration: 12.33 Å; chains: 1; bounding box: 30×29×26 Å

pLDDT: mean 89.03, std 10.3, range [42.62, 95.88]

Sequence (95 aa):
MILKKEKAMDLLIRYLKFTKEEAEIIKDCITSITVNNKANSMDFTILANGCAIFLKRKAGSYEMRVTGKGPIKEYTFYLAERTRGILLDVVTCNE

Secondary structure (DSSP, 8-state):
--HHHHHHHHHHHHHHT--HHHHHHHHHHEEEEEEEEETTEEEEEEEETTEEEEEEEETTEEEEEEESSSS-EEEEES-HHHHHHHHHHHHH---

Foldseek 3Di:
DCVFFVVQLVVLCVQLVPDPVLSVLCVVFWPDWGWDDDPFKIWIFTDGLQKTWIWIDGDQKIWIWIDGPDDIDIDIDRHSPVVSVVVSCNRPPND